Protein AF-A0A357AG14-F1 (afdb_monomer_lite)

Radius of gyration: 21.46 Å; chains: 1; bounding box: 41×22×65 Å

Sequence (108 aa):
RGTTGLKTGFTNAAGFCLSASAERDGTKFISVILGSKSNNTRFSESARLLDFAFSNWESAKIEKKGQEAGTVKVKKGVTGNIPVSYADNAVVVVKKGSRDKISE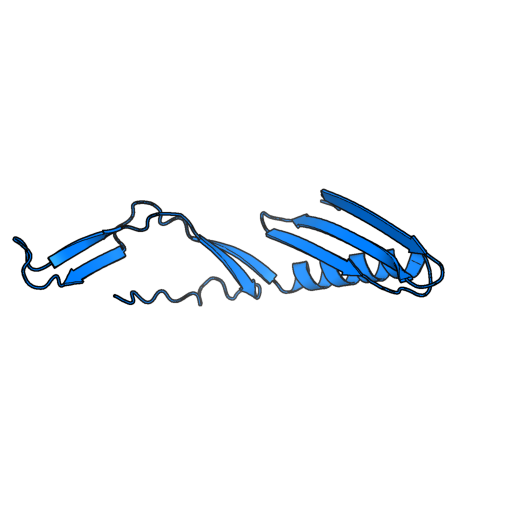TLEI

pLDDT: mean 90.48, std 8.13, range [52.31, 98.19]

Secondary structure (DSSP, 8-state):
--EEEEEEEEETTTEEEEEEEEEETTEEEEEEEEEESSHHHHHHHHHHHHHHHHHHEEEEEE--BTSEEEEEE-TTSSSSEEEEEBSS-EEEEEETT-GGG-------

Structure (mmCIF, N/CA/C/O backbone):
data_AF-A0A357AG14-F1
#
_entry.id   AF-A0A357AG14-F1
#
loop_
_atom_site.group_PDB
_atom_site.id
_atom_site.type_symbol
_atom_site.label_atom_id
_atom_site.label_alt_id
_atom_site.label_comp_id
_atom_site.label_asym_id
_atom_site.label_entity_id
_atom_site.label_seq_id
_atom_site.pdbx_PDB_ins_code
_atom_site.Cartn_x
_atom_site.Cartn_y
_atom_site.Cartn_z
_atom_site.occupancy
_atom_site.B_iso_or_equiv
_atom_site.auth_seq_id
_atom_site.auth_comp_id
_atom_site.auth_asym_id
_atom_site.auth_atom_id
_atom_site.pdbx_PDB_model_num
ATOM 1 N N . ARG A 1 1 ? -8.776 6.975 -12.167 1.00 52.31 1 ARG A N 1
ATOM 2 C CA . ARG A 1 1 ? -8.004 7.433 -10.983 1.00 52.31 1 ARG A CA 1
ATOM 3 C C . ARG A 1 1 ? -6.611 6.833 -11.089 1.00 52.31 1 ARG A C 1
ATOM 5 O O . ARG A 1 1 ? -6.500 5.615 -11.186 1.00 52.31 1 ARG A O 1
ATOM 12 N N . GLY A 1 2 ? -5.612 7.692 -11.276 1.00 71.69 2 GLY A N 1
ATOM 13 C CA . GLY A 1 2 ? -4.284 7.322 -11.766 1.00 71.69 2 GLY A CA 1
ATOM 14 C C . GLY A 1 2 ? -3.206 7.347 -10.689 1.00 71.69 2 GLY A C 1
ATOM 15 O O . GLY A 1 2 ? -3.488 7.249 -9.496 1.00 71.69 2 GLY A O 1
ATOM 16 N N . THR A 1 3 ? -1.968 7.481 -11.144 1.00 82.00 3 THR A N 1
ATOM 17 C CA . THR A 1 3 ? -0.775 7.626 -10.314 1.00 82.00 3 THR A CA 1
ATOM 18 C C . THR A 1 3 ? -0.818 8.955 -9.554 1.00 82.00 3 THR A C 1
ATOM 20 O O . THR A 1 3 ? -1.046 10.004 -10.151 1.00 82.00 3 THR A O 1
ATOM 23 N N . THR A 1 4 ? -0.602 8.922 -8.242 1.00 90.75 4 THR A N 1
ATOM 24 C CA . THR A 1 4 ? -0.581 10.094 -7.350 1.00 90.75 4 THR A CA 1
ATOM 25 C C . THR A 1 4 ? 0.826 10.633 -7.098 1.00 90.75 4 THR A C 1
ATOM 27 O O . THR A 1 4 ? 0.982 11.730 -6.576 1.00 90.75 4 THR A O 1
ATOM 30 N N . GLY A 1 5 ? 1.861 9.874 -7.451 1.00 87.12 5 GLY A N 1
ATOM 31 C CA . GLY A 1 5 ? 3.253 10.282 -7.294 1.00 87.12 5 GLY A CA 1
ATOM 32 C C . GLY A 1 5 ? 4.190 9.338 -8.034 1.00 87.12 5 GLY A C 1
ATOM 33 O O . GLY A 1 5 ? 3.907 8.148 -8.156 1.00 87.12 5 GLY A O 1
ATOM 34 N N . LEU A 1 6 ? 5.290 9.877 -8.553 1.00 91.00 6 LEU A N 1
ATOM 35 C CA . LEU A 1 6 ? 6.214 9.162 -9.427 1.00 91.00 6 LEU A CA 1
ATOM 36 C C . LEU A 1 6 ? 7.646 9.656 -9.193 1.00 91.00 6 LEU A C 1
ATOM 38 O O . LEU A 1 6 ? 7.903 10.856 -9.264 1.00 91.00 6 LEU A O 1
ATOM 42 N N . LYS A 1 7 ? 8.598 8.740 -8.996 1.00 96.19 7 LYS A N 1
ATOM 43 C CA . LYS A 1 7 ? 10.033 9.028 -9.080 1.00 96.19 7 LYS A CA 1
ATOM 44 C C . LYS A 1 7 ? 10.728 7.990 -9.943 1.00 96.19 7 LYS A C 1
ATOM 46 O O . LYS A 1 7 ? 10.735 6.804 -9.632 1.00 96.19 7 LYS A O 1
ATOM 51 N N . THR A 1 8 ? 11.383 8.458 -10.996 1.00 96.81 8 THR A N 1
ATOM 52 C CA . THR A 1 8 ? 12.222 7.633 -11.868 1.00 96.81 8 THR A CA 1
ATOM 53 C C . THR A 1 8 ? 13.692 7.733 -11.465 1.00 96.81 8 THR A C 1
ATOM 55 O O . THR A 1 8 ? 14.141 8.770 -10.967 1.00 96.81 8 THR A O 1
ATOM 58 N N . GLY A 1 9 ? 14.462 6.676 -11.711 1.00 96.56 9 GLY A N 1
ATOM 59 C CA . GLY A 1 9 ? 15.918 6.659 -11.545 1.00 96.56 9 GLY A CA 1
ATOM 60 C C . GLY A 1 9 ? 16.580 5.820 -12.633 1.00 96.56 9 GLY A C 1
ATOM 61 O O . GLY A 1 9 ? 15.973 4.868 -13.125 1.00 96.56 9 GLY A O 1
ATOM 62 N N . PHE A 1 10 ? 17.787 6.201 -13.043 1.00 97.75 10 PHE A N 1
ATOM 63 C CA . PHE A 1 10 ? 18.595 5.423 -13.975 1.00 97.75 10 PHE A CA 1
ATOM 64 C C . PHE A 1 10 ? 20.081 5.729 -13.791 1.00 97.75 10 PHE A C 1
ATOM 66 O O . PHE A 1 10 ? 20.471 6.893 -13.743 1.00 97.75 10 PHE A O 1
ATOM 73 N N . THR A 1 11 ? 20.888 4.674 -13.739 1.00 96.75 11 THR A N 1
ATOM 74 C CA . THR A 1 11 ? 22.330 4.691 -14.009 1.00 96.75 11 THR A CA 1
ATOM 75 C C . THR A 1 11 ? 22.689 3.376 -14.703 1.00 96.75 11 THR A C 1
ATOM 77 O O . THR A 1 11 ? 21.945 2.400 -14.588 1.00 96.75 11 THR A O 1
ATOM 80 N N . ASN A 1 12 ? 23.842 3.309 -15.375 1.00 96.00 12 ASN A N 1
ATOM 81 C CA . ASN A 1 12 ? 24.288 2.066 -16.020 1.00 96.00 12 ASN A CA 1
ATOM 82 C C . ASN A 1 12 ? 24.394 0.894 -15.028 1.00 96.00 12 ASN A C 1
ATOM 84 O O . ASN A 1 12 ? 24.067 -0.232 -15.382 1.00 96.00 12 ASN A O 1
ATOM 88 N N . ALA A 1 13 ? 24.805 1.162 -13.785 1.00 96.81 13 ALA A N 1
ATOM 89 C CA . ALA A 1 13 ? 24.930 0.139 -12.748 1.00 96.81 13 ALA A CA 1
ATOM 90 C C . ALA A 1 13 ? 23.582 -0.257 -12.118 1.00 96.81 13 ALA A C 1
ATOM 92 O O . ALA A 1 13 ? 23.378 -1.421 -11.790 1.00 96.81 13 ALA A O 1
ATOM 93 N N . ALA A 1 14 ? 22.659 0.696 -11.936 1.00 95.31 14 ALA A N 1
ATOM 94 C CA . ALA A 1 14 ? 21.390 0.459 -11.243 1.00 95.31 14 ALA A CA 1
ATOM 95 C C . ALA A 1 14 ? 20.251 -0.004 -12.167 1.00 95.31 14 ALA A C 1
ATOM 97 O O . ALA A 1 14 ? 19.205 -0.423 -11.672 1.00 95.31 14 ALA A O 1
ATOM 98 N N . GLY A 1 15 ? 20.416 0.105 -13.489 1.00 97.75 15 GLY A N 1
ATOM 99 C CA . GLY A 1 15 ? 19.335 -0.100 -14.451 1.00 97.75 15 GLY A CA 1
ATOM 100 C C . GLY A 1 15 ? 18.227 0.949 -14.313 1.00 97.75 15 GLY A C 1
ATOM 101 O O . GLY A 1 15 ? 18.421 2.024 -13.739 1.00 97.75 15 GLY A O 1
ATOM 102 N N . PHE A 1 16 ? 17.048 0.661 -14.864 1.00 98.19 16 PHE A N 1
ATOM 103 C CA . PHE A 1 16 ? 15.902 1.563 -14.812 1.00 98.19 16 PHE A CA 1
ATOM 104 C C . PHE A 1 16 ? 15.035 1.293 -13.575 1.00 98.19 16 PHE A C 1
ATOM 106 O O . PHE A 1 16 ? 14.399 0.246 -13.455 1.00 98.19 16 PHE A O 1
ATOM 113 N N . CYS A 1 17 ? 14.949 2.280 -12.687 1.00 98.12 17 CYS A N 1
ATOM 114 C CA . CYS A 1 17 ? 14.167 2.221 -11.456 1.00 98.12 17 CYS A CA 1
ATOM 115 C C . CYS A 1 17 ? 12.934 3.128 -11.527 1.00 98.12 17 CYS A C 1
ATOM 117 O O . CYS A 1 17 ? 12.932 4.163 -12.212 1.00 98.12 17 CYS A O 1
ATOM 119 N N . LEU A 1 18 ? 11.895 2.751 -10.786 1.00 97.88 18 LEU A N 1
ATOM 120 C CA . LEU A 1 18 ? 10.656 3.500 -10.649 1.00 97.88 18 LEU A CA 1
ATOM 121 C C . LEU A 1 18 ? 10.020 3.263 -9.274 1.00 97.88 18 LEU A C 1
ATOM 123 O O . LEU A 1 18 ? 9.758 2.126 -8.907 1.00 97.88 18 LEU A O 1
ATOM 127 N N . SER A 1 19 ? 9.703 4.338 -8.558 1.00 98.06 19 SER A N 1
ATOM 128 C CA . SER A 1 19 ? 8.736 4.330 -7.459 1.00 98.06 19 SER A CA 1
ATOM 129 C C . SER A 1 19 ? 7.484 5.072 -7.914 1.00 98.06 19 SER A C 1
ATOM 131 O O . SER A 1 19 ? 7.583 6.184 -8.437 1.00 98.06 19 SER A O 1
ATOM 133 N N . ALA A 1 20 ? 6.318 4.458 -7.760 1.00 97.19 20 ALA A N 1
ATOM 134 C CA . ALA A 1 20 ? 5.037 5.033 -8.147 1.00 97.19 20 ALA A CA 1
ATOM 135 C C . ALA A 1 20 ? 3.997 4.774 -7.059 1.00 97.19 20 ALA A C 1
ATOM 137 O O . ALA A 1 20 ? 3.978 3.695 -6.471 1.00 97.19 20 ALA A O 1
ATOM 138 N N . SER A 1 21 ? 3.118 5.737 -6.805 1.00 97.25 21 SER A N 1
ATOM 139 C CA . SER A 1 21 ? 1.974 5.580 -5.907 1.00 97.25 21 SER A CA 1
ATOM 140 C C . SER A 1 21 ? 0.671 5.779 -6.661 1.00 97.25 21 SER A C 1
ATOM 142 O O . SER A 1 21 ? 0.617 6.548 -7.617 1.00 97.25 21 SER A O 1
ATOM 144 N N . ALA A 1 22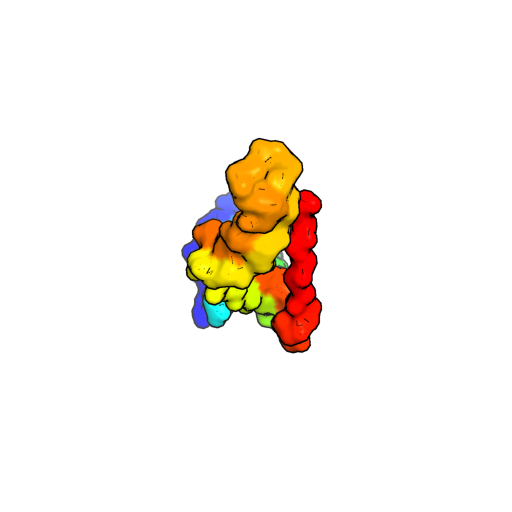 ? -0.387 5.101 -6.239 1.00 96.75 22 ALA A N 1
ATOM 145 C CA . ALA A 1 22 ? -1.730 5.302 -6.761 1.00 96.75 22 ALA A CA 1
ATOM 146 C C . ALA A 1 22 ? -2.753 5.142 -5.638 1.00 96.75 22 ALA A C 1
ATOM 148 O O . ALA A 1 22 ? -2.534 4.389 -4.686 1.00 96.75 22 ALA A O 1
ATOM 149 N N . GLU A 1 23 ? -3.883 5.831 -5.769 1.00 95.00 23 GLU A N 1
ATOM 150 C CA . GLU A 1 23 ? -4.990 5.752 -4.820 1.00 95.00 23 GLU A CA 1
ATOM 151 C C . GLU A 1 23 ? -6.305 5.485 -5.563 1.00 95.00 23 GLU A C 1
ATOM 153 O O . GLU A 1 23 ? -6.667 6.196 -6.508 1.00 95.00 23 GLU A O 1
ATOM 158 N N . ARG A 1 24 ? -7.015 4.429 -5.151 1.00 93.44 24 ARG A N 1
ATOM 159 C CA . ARG A 1 24 ? -8.336 4.044 -5.666 1.00 93.44 24 ARG A CA 1
ATOM 160 C C . ARG A 1 24 ? -9.224 3.691 -4.476 1.00 93.44 24 ARG A C 1
ATOM 162 O O . ARG A 1 24 ? -8.817 2.927 -3.608 1.00 93.44 24 ARG A O 1
ATOM 169 N N . ASP A 1 25 ? -10.408 4.291 -4.425 1.00 90.06 25 ASP A N 1
ATOM 170 C CA . ASP A 1 25 ? -11.453 4.005 -3.429 1.00 90.06 25 ASP A CA 1
ATOM 171 C C . ASP A 1 25 ? -10.955 4.029 -1.971 1.00 90.06 25 ASP A C 1
ATOM 173 O O . ASP A 1 25 ? -11.256 3.156 -1.162 1.00 90.06 25 ASP A O 1
ATOM 177 N N . GLY A 1 26 ? -10.130 5.032 -1.642 1.00 90.19 26 GLY A N 1
ATOM 178 C CA . GLY A 1 26 ? -9.543 5.217 -0.309 1.00 90.19 26 GLY A CA 1
ATOM 179 C C . GLY A 1 26 ? -8.428 4.227 0.052 1.00 90.19 26 GLY A C 1
ATOM 180 O O . GLY A 1 26 ? -7.919 4.269 1.171 1.00 90.19 26 GLY A O 1
ATOM 181 N N . THR A 1 27 ? -8.035 3.353 -0.877 1.00 93.81 27 THR A N 1
ATOM 182 C CA . THR A 1 27 ? -6.884 2.452 -0.750 1.00 93.81 27 THR A CA 1
ATOM 183 C C . THR A 1 27 ? -5.703 3.033 -1.517 1.00 93.81 27 THR A C 1
ATOM 185 O O . THR A 1 27 ? -5.826 3.353 -2.701 1.00 93.81 27 THR A O 1
ATOM 188 N N . LYS A 1 28 ? -4.548 3.151 -0.858 1.00 95.38 28 LYS A N 1
ATOM 189 C CA . LYS A 1 28 ? -3.305 3.653 -1.453 1.00 95.38 28 LYS A CA 1
ATOM 190 C C . LYS A 1 28 ? -2.273 2.539 -1.532 1.00 95.38 28 LYS A C 1
ATOM 192 O O . LYS A 1 28 ? -1.983 1.903 -0.523 1.00 95.38 28 LYS A O 1
ATOM 197 N N . PHE A 1 29 ? -1.680 2.365 -2.707 1.00 96.75 29 PHE A N 1
ATOM 198 C CA . PHE A 1 29 ? -0.556 1.457 -2.914 1.00 96.75 29 PHE A CA 1
ATOM 199 C C . PHE A 1 29 ? 0.653 2.195 -3.477 1.00 96.75 29 PHE A C 1
ATOM 201 O O . PHE A 1 29 ? 0.523 3.207 -4.169 1.00 96.75 29 PHE A O 1
ATOM 208 N N . ILE A 1 30 ? 1.833 1.660 -3.172 1.00 97.25 30 ILE A N 1
ATOM 209 C CA . ILE A 1 30 ? 3.118 2.100 -3.707 1.00 97.25 30 ILE A CA 1
ATOM 210 C C . ILE A 1 30 ? 3.765 0.889 -4.378 1.00 97.25 30 ILE A C 1
ATOM 212 O O . ILE A 1 30 ? 3.908 -0.161 -3.757 1.00 97.25 30 ILE A O 1
ATOM 216 N N . SER A 1 31 ? 4.160 1.033 -5.639 1.00 97.50 31 SER A N 1
ATOM 217 C CA . SER A 1 31 ? 4.970 0.055 -6.364 1.00 97.50 31 SER A CA 1
ATOM 218 C C . SER A 1 31 ? 6.398 0.563 -6.501 1.00 97.50 31 SER A C 1
ATOM 220 O O . SER A 1 31 ? 6.597 1.720 -6.879 1.00 97.50 31 SER A O 1
ATOM 222 N N . VAL A 1 32 ? 7.375 -0.311 -6.270 1.00 98.06 32 VAL A N 1
ATOM 223 C CA . VAL A 1 32 ? 8.796 -0.010 -6.459 1.00 98.06 32 VAL A CA 1
ATOM 224 C C . VAL A 1 32 ? 9.406 -1.061 -7.383 1.00 98.06 32 VAL A C 1
ATOM 226 O O . VAL A 1 32 ? 9.415 -2.244 -7.061 1.00 98.06 32 VAL A O 1
ATOM 229 N N . ILE A 1 33 ? 9.908 -0.619 -8.534 1.00 98.06 33 ILE A N 1
ATOM 230 C CA . ILE A 1 33 ? 10.638 -1.421 -9.517 1.00 98.06 33 ILE A CA 1
ATOM 231 C C . ILE A 1 33 ? 12.097 -0.974 -9.501 1.00 98.06 33 ILE A C 1
ATOM 233 O O . ILE A 1 33 ? 12.386 0.217 -9.638 1.00 98.06 33 ILE A O 1
ATOM 237 N N . LEU A 1 34 ? 13.018 -1.923 -9.363 1.00 98.00 34 LEU A N 1
ATOM 238 C CA . LEU A 1 34 ? 14.462 -1.685 -9.351 1.00 98.00 34 LEU A CA 1
ATOM 239 C C . LEU A 1 34 ? 15.127 -2.514 -10.453 1.00 98.00 34 LEU A C 1
ATOM 241 O O . LEU A 1 34 ? 14.670 -3.619 -10.742 1.00 98.00 34 LEU A O 1
ATOM 245 N N . GLY A 1 35 ? 16.197 -2.001 -11.065 1.00 97.44 35 GLY A N 1
ATOM 246 C CA . GLY A 1 35 ? 17.020 -2.802 -11.977 1.00 97.44 35 GLY A CA 1
ATOM 247 C C . GLY A 1 35 ? 16.337 -3.243 -13.270 1.00 97.44 35 GLY A C 1
ATOM 248 O O . GLY A 1 35 ? 16.748 -4.238 -13.864 1.00 97.44 35 GLY A O 1
ATOM 249 N N . SER A 1 36 ? 15.294 -2.545 -13.732 1.00 97.25 36 SER A N 1
ATOM 250 C CA . SER A 1 36 ? 14.643 -2.923 -14.987 1.00 97.25 36 SER A CA 1
ATOM 251 C C . SER A 1 36 ? 15.605 -2.747 -16.164 1.00 97.25 36 SER A C 1
ATOM 253 O O . SER A 1 36 ? 16.353 -1.771 -16.227 1.00 97.25 36 SER A O 1
ATOM 255 N N . LYS A 1 37 ? 15.578 -3.685 -17.118 1.00 94.88 37 LYS A N 1
ATOM 256 C CA . LYS A 1 37 ? 16.461 -3.673 -18.299 1.00 94.88 37 LYS A CA 1
ATOM 257 C C . LYS A 1 37 ? 16.098 -2.586 -19.310 1.00 94.88 37 LYS A C 1
ATOM 259 O O . LYS A 1 37 ? 16.919 -2.242 -20.151 1.00 94.88 37 LYS A O 1
ATOM 264 N N . SER A 1 38 ? 14.875 -2.056 -19.253 1.00 96.44 38 SER A N 1
ATOM 265 C CA . SER A 1 38 ? 14.418 -1.022 -20.177 1.00 96.44 38 SER A CA 1
ATOM 266 C C . SER A 1 38 ? 13.553 0.026 -19.486 1.00 96.44 38 SER A C 1
ATOM 268 O O . SER A 1 38 ? 12.867 -0.246 -18.496 1.00 96.44 38 SER A O 1
ATOM 270 N N . ASN A 1 39 ? 13.545 1.229 -20.060 1.00 95.56 39 ASN A N 1
ATOM 271 C CA . ASN A 1 39 ? 12.696 2.316 -19.596 1.00 95.56 39 ASN A CA 1
ATOM 272 C C . ASN A 1 39 ? 11.205 1.953 -19.651 1.00 95.56 39 ASN A C 1
ATOM 274 O O . ASN A 1 39 ? 10.478 2.284 -18.724 1.00 95.56 39 ASN A O 1
ATOM 278 N N . ASN A 1 40 ? 10.747 1.265 -20.698 1.00 97.00 40 ASN A N 1
ATOM 279 C CA . ASN A 1 40 ? 9.325 0.944 -20.859 1.00 97.00 40 ASN A CA 1
ATOM 280 C C . ASN A 1 40 ? 8.885 -0.169 -19.904 1.00 97.00 40 ASN A C 1
ATOM 282 O O . ASN A 1 40 ? 7.821 -0.068 -19.294 1.00 97.00 40 ASN A O 1
ATOM 286 N N . THR A 1 41 ? 9.734 -1.182 -19.707 1.00 97.50 41 THR A N 1
ATOM 287 C CA . THR A 1 41 ? 9.441 -2.312 -18.817 1.00 97.50 41 THR A CA 1
ATOM 288 C C . THR A 1 41 ? 9.189 -1.848 -17.383 1.00 97.50 41 THR A C 1
ATOM 290 O O . THR A 1 41 ? 8.279 -2.351 -16.734 1.00 97.50 41 THR A O 1
ATOM 293 N N . ARG A 1 42 ? 9.923 -0.847 -16.873 1.00 96.94 42 ARG A N 1
ATOM 294 C CA . ARG A 1 42 ? 9.689 -0.356 -15.501 1.00 96.94 42 ARG A CA 1
ATOM 295 C C . ARG A 1 42 ? 8.265 0.177 -15.302 1.00 96.94 42 ARG A C 1
ATOM 297 O O . ARG A 1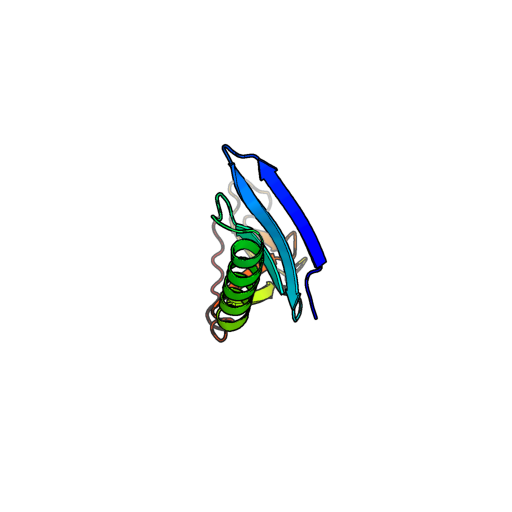 42 ? 7.691 -0.014 -14.237 1.00 96.94 42 ARG A O 1
ATOM 304 N N . PHE A 1 43 ? 7.704 0.835 -16.320 1.00 96.44 43 PHE A N 1
ATOM 305 C CA . PHE A 1 43 ? 6.365 1.414 -16.255 1.00 96.44 43 PHE A CA 1
ATOM 306 C C . PHE A 1 43 ? 5.292 0.339 -16.410 1.00 96.44 43 PHE A C 1
ATOM 308 O O . PHE A 1 43 ? 4.339 0.338 -15.634 1.00 96.44 43 PHE A O 1
ATOM 315 N N . SER A 1 44 ? 5.461 -0.597 -17.352 1.00 97.00 44 SER A N 1
ATOM 316 C CA . SER A 1 44 ? 4.503 -1.693 -17.534 1.00 97.00 44 SER A CA 1
ATOM 317 C C . SER A 1 44 ? 4.434 -2.599 -16.304 1.00 97.00 44 SER A C 1
ATOM 319 O O . SER A 1 44 ? 3.339 -2.939 -15.865 1.00 97.00 44 SER A O 1
ATOM 321 N N . GLU A 1 45 ? 5.578 -2.930 -15.696 1.00 97.56 45 GLU A N 1
ATOM 322 C CA . GLU A 1 45 ? 5.614 -3.770 -14.493 1.00 97.56 45 GLU A CA 1
ATOM 323 C C . GLU A 1 45 ? 5.058 -3.046 -13.262 1.00 97.56 45 GLU A C 1
ATOM 325 O O . GLU A 1 45 ? 4.332 -3.645 -12.472 1.00 97.56 45 GLU A O 1
ATOM 330 N N . SER A 1 46 ? 5.324 -1.743 -13.116 1.00 97.12 46 SER A N 1
ATOM 331 C CA . SER A 1 46 ? 4.717 -0.935 -12.051 1.00 97.12 46 SER A CA 1
ATOM 332 C C . SER A 1 46 ? 3.193 -0.871 -12.187 1.00 97.12 46 SER A C 1
ATOM 334 O O . SER A 1 46 ? 2.490 -1.106 -11.204 1.00 97.12 46 SER A O 1
ATOM 336 N N . ALA A 1 47 ? 2.675 -0.632 -13.397 1.00 96.06 47 ALA A N 1
ATOM 337 C CA . ALA A 1 47 ? 1.238 -0.638 -13.659 1.00 96.06 47 ALA A CA 1
ATOM 338 C C . ALA A 1 47 ? 0.621 -2.009 -13.3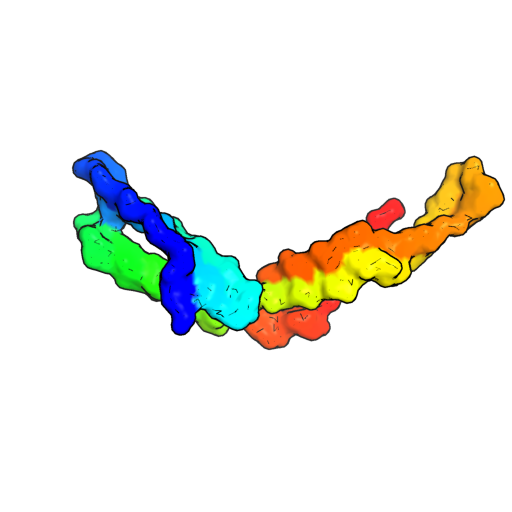47 1.00 96.06 47 ALA A C 1
ATOM 340 O O . ALA A 1 47 ? -0.346 -2.089 -12.591 1.00 96.06 47 ALA A O 1
ATOM 341 N N . ARG A 1 48 ? 1.245 -3.092 -13.829 1.00 97.19 48 ARG A N 1
ATOM 342 C CA . ARG A 1 48 ? 0.809 -4.468 -13.567 1.00 97.1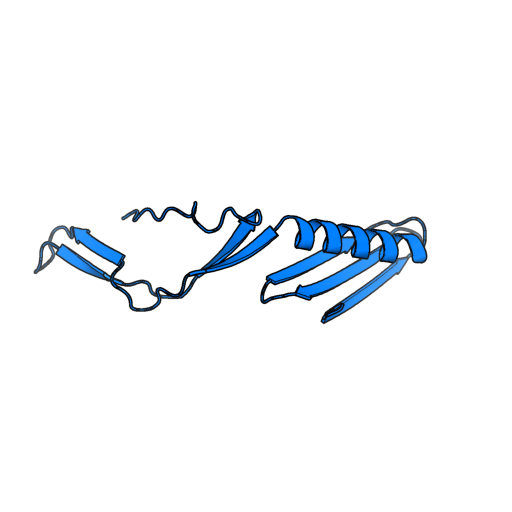9 48 ARG A CA 1
ATOM 343 C C . ARG A 1 48 ? 0.767 -4.789 -12.073 1.00 97.19 48 ARG A C 1
ATOM 345 O O . ARG A 1 48 ? -0.197 -5.398 -11.614 1.00 97.19 48 ARG A O 1
ATOM 352 N N . LEU A 1 49 ? 1.783 -4.380 -11.311 1.00 97.25 49 LEU A N 1
ATOM 353 C CA . LEU A 1 49 ? 1.847 -4.617 -9.868 1.00 97.25 49 LEU A CA 1
ATOM 354 C C . LEU A 1 49 ? 0.765 -3.838 -9.113 1.00 97.25 49 LEU A C 1
ATOM 356 O O . LEU A 1 49 ? 0.118 -4.393 -8.225 1.00 97.25 49 LEU A O 1
ATOM 360 N N . LEU A 1 50 ? 0.537 -2.574 -9.479 1.00 96.94 50 LEU A N 1
ATOM 361 C CA . LEU A 1 50 ? -0.535 -1.768 -8.896 1.00 96.94 50 LEU A CA 1
ATOM 362 C C . LEU A 1 50 ? -1.910 -2.354 -9.226 1.00 96.94 50 LEU A C 1
ATOM 364 O O . LEU A 1 50 ? -2.747 -2.475 -8.336 1.00 96.94 50 LEU A O 1
ATOM 368 N N . ASP A 1 51 ? -2.147 -2.765 -10.471 1.00 96.25 51 ASP A N 1
ATOM 369 C CA . ASP A 1 51 ? -3.420 -3.367 -10.871 1.00 96.25 51 ASP A CA 1
ATOM 370 C C . ASP A 1 51 ? -3.658 -4.711 -10.181 1.00 96.25 51 ASP A C 1
ATOM 372 O O . ASP A 1 51 ? -4.771 -4.971 -9.716 1.00 96.25 51 ASP A O 1
ATOM 376 N N . PHE A 1 52 ? -2.615 -5.526 -10.016 1.00 96.94 52 PHE A N 1
ATOM 377 C CA . PHE A 1 52 ? -2.677 -6.727 -9.189 1.00 96.94 52 PHE A CA 1
ATOM 378 C C . PHE A 1 52 ? -3.046 -6.389 -7.738 1.00 96.94 52 PHE A C 1
ATOM 380 O O . PHE A 1 52 ? -3.956 -7.010 -7.184 1.00 96.94 52 PHE A O 1
ATOM 387 N N . ALA A 1 53 ? -2.407 -5.379 -7.141 1.00 96.69 53 ALA A N 1
ATOM 388 C CA . ALA A 1 53 ? -2.699 -4.956 -5.775 1.00 96.69 53 ALA A CA 1
ATOM 389 C C . ALA A 1 53 ? -4.165 -4.507 -5.621 1.00 96.69 53 ALA A C 1
ATOM 391 O O . ALA A 1 53 ? -4.897 -5.013 -4.771 1.00 96.69 53 ALA A O 1
ATOM 392 N N . PHE A 1 54 ? -4.648 -3.635 -6.507 1.00 96.00 54 PHE A N 1
ATOM 393 C CA . PHE A 1 54 ? -6.035 -3.166 -6.482 1.00 96.00 54 PHE A CA 1
ATOM 394 C C . PHE A 1 54 ? -7.064 -4.244 -6.822 1.00 96.00 54 PHE A C 1
ATOM 396 O O . PHE A 1 54 ? -8.223 -4.114 -6.432 1.00 96.00 54 PHE A O 1
ATOM 403 N N . SER A 1 55 ? -6.689 -5.301 -7.539 1.00 95.81 55 SER A N 1
ATOM 404 C CA . SER A 1 55 ? -7.608 -6.404 -7.850 1.00 95.81 55 SER A CA 1
ATOM 405 C C . SER A 1 55 ? -7.816 -7.347 -6.668 1.00 95.81 55 SER A C 1
ATOM 407 O O . SER A 1 55 ? -8.848 -8.005 -6.593 1.00 95.81 55 SER A O 1
ATOM 409 N N . ASN A 1 56 ? -6.869 -7.393 -5.731 1.00 96.69 56 ASN A N 1
ATOM 410 C CA . ASN A 1 56 ? -6.835 -8.407 -4.679 1.00 96.69 56 ASN A CA 1
ATOM 411 C C . ASN A 1 56 ? -6.987 -7.832 -3.267 1.00 96.69 56 ASN A C 1
ATOM 413 O O . ASN A 1 56 ? -7.454 -8.549 -2.383 1.00 96.69 56 ASN A O 1
ATOM 417 N N . TRP A 1 57 ? -6.633 -6.564 -3.043 1.00 96.31 57 TRP A N 1
ATOM 418 C CA . TRP A 1 57 ? -6.655 -5.940 -1.720 1.00 96.31 57 TRP A CA 1
ATOM 419 C C . TRP A 1 57 ? -7.422 -4.621 -1.693 1.00 96.31 57 TRP A C 1
ATOM 421 O O . TRP A 1 57 ? -7.566 -3.924 -2.699 1.00 96.31 57 TRP A O 1
ATOM 431 N N . GLU A 1 58 ? -7.905 -4.287 -0.503 1.00 95.00 58 GLU A N 1
ATOM 432 C CA . GLU A 1 58 ? -8.569 -3.030 -0.186 1.00 95.00 58 GLU A CA 1
ATOM 433 C C . GLU A 1 58 ? -8.295 -2.629 1.268 1.00 95.00 58 GLU A C 1
ATOM 435 O O . GLU A 1 58 ? -8.067 -3.477 2.135 1.00 95.00 58 GLU A O 1
ATOM 440 N N . SER A 1 59 ? -8.332 -1.330 1.546 1.00 94.19 59 SER A N 1
ATOM 441 C CA . SER A 1 59 ? -8.295 -0.814 2.911 1.00 94.19 59 SER A CA 1
ATOM 442 C C . SER A 1 59 ? -9.660 -0.989 3.584 1.00 94.19 59 SER A C 1
ATOM 444 O O . SER A 1 59 ? -10.701 -0.636 3.017 1.00 94.19 59 SER A O 1
ATOM 446 N N . ALA A 1 60 ? -9.663 -1.499 4.812 1.00 92.44 60 ALA A N 1
ATOM 447 C CA . ALA A 1 60 ? -10.785 -1.459 5.739 1.00 92.44 60 ALA A CA 1
ATOM 448 C C . ALA A 1 60 ? -10.503 -0.392 6.803 1.00 92.44 60 ALA A C 1
ATOM 450 O O . ALA A 1 60 ? -9.468 -0.428 7.472 1.00 92.44 60 ALA A O 1
ATOM 451 N N . LYS A 1 61 ? -11.407 0.584 6.920 1.00 89.50 61 LYS A N 1
ATOM 452 C CA . LYS A 1 61 ? -11.332 1.639 7.934 1.00 89.50 61 LYS A CA 1
ATOM 453 C C . LYS A 1 61 ? -12.100 1.183 9.170 1.00 89.50 61 LYS A C 1
ATOM 455 O O . LYS A 1 61 ? -13.269 0.828 9.063 1.00 89.50 61 LYS A O 1
ATOM 460 N N . ILE A 1 62 ? -11.436 1.200 10.316 1.00 88.75 62 ILE A N 1
ATOM 461 C CA . ILE A 1 62 ? -11.992 0.863 11.623 1.00 88.75 62 ILE A CA 1
ATOM 462 C C . ILE A 1 62 ? -12.150 2.182 12.379 1.00 88.75 62 ILE A C 1
ATOM 464 O O . ILE A 1 62 ? -11.182 2.735 12.908 1.00 88.75 62 ILE A O 1
ATOM 468 N N . GLU A 1 63 ? -13.368 2.717 12.374 1.00 88.62 63 GLU A N 1
ATOM 469 C CA . GLU A 1 63 ? -13.693 4.011 12.982 1.00 88.62 63 GLU A CA 1
ATOM 470 C C . GLU A 1 63 ? -14.192 3.830 14.415 1.00 88.62 63 GLU A C 1
ATOM 472 O O . GLU A 1 63 ? -15.386 3.910 14.697 1.00 88.62 63 GLU A O 1
ATOM 477 N N . LYS A 1 64 ? -13.256 3.521 15.316 1.00 86.75 64 LYS A N 1
ATOM 478 C CA . LYS A 1 64 ? -13.553 3.225 16.721 1.00 86.75 64 LYS A CA 1
ATOM 479 C C . LYS A 1 64 ? -13.019 4.245 17.712 1.00 86.75 64 LYS A C 1
ATOM 481 O O . LYS A 1 64 ? -13.279 4.090 18.897 1.00 86.75 64 LYS A O 1
ATOM 486 N N . LYS A 1 65 ? -12.327 5.301 17.272 1.00 89.69 65 LYS A N 1
ATOM 487 C CA . LYS A 1 65 ? -11.777 6.334 18.162 1.00 89.69 65 LYS A CA 1
ATOM 488 C C . LYS A 1 65 ? -12.820 6.825 19.173 1.00 89.69 65 LYS A C 1
ATOM 490 O O . LYS A 1 65 ? -13.896 7.276 18.792 1.00 89.69 65 LYS A O 1
ATOM 495 N N . GLY A 1 66 ? -12.482 6.742 20.457 1.00 87.38 66 GLY A N 1
ATOM 496 C CA . GLY A 1 66 ? -13.338 7.136 21.575 1.00 87.38 66 GLY A CA 1
ATOM 497 C C . GLY A 1 66 ? -14.445 6.141 21.942 1.00 87.38 66 GLY A C 1
ATOM 498 O O . GLY A 1 66 ? -15.081 6.330 22.974 1.00 87.38 66 GLY A O 1
ATOM 499 N N . GLN A 1 67 ? -14.672 5.079 21.161 1.00 86.94 67 GLN A N 1
ATOM 500 C CA . GLN A 1 67 ? -15.595 4.006 21.537 1.00 86.94 67 GLN A CA 1
ATOM 501 C C . GLN A 1 67 ? -14.990 3.140 22.640 1.00 86.94 67 GLN A C 1
ATOM 503 O O . GLN A 1 67 ? -13.770 2.970 22.710 1.00 86.94 67 GLN A O 1
ATOM 508 N N . GLU A 1 68 ? -15.848 2.572 23.484 1.00 86.38 68 GLU A N 1
ATOM 509 C CA . GLU A 1 68 ? -15.437 1.644 24.533 1.00 86.38 68 GLU A CA 1
ATOM 510 C C . GLU A 1 68 ? -14.804 0.383 23.923 1.00 86.38 68 GLU A C 1
ATOM 512 O O . GLU A 1 68 ? -15.385 -0.290 23.073 1.00 86.38 68 GLU A O 1
ATOM 517 N N . ALA A 1 69 ? -13.587 0.073 24.367 1.00 83.44 69 ALA A N 1
ATOM 518 C CA . ALA A 1 69 ? -12.812 -1.102 23.980 1.00 83.44 69 ALA A CA 1
ATOM 519 C C . ALA A 1 69 ? -12.939 -2.249 25.002 1.00 83.44 69 ALA A C 1
ATOM 521 O O . ALA A 1 69 ? -12.468 -3.355 24.752 1.00 83.44 69 ALA A O 1
ATOM 522 N N . GLY A 1 70 ? -13.572 -1.997 26.154 1.00 85.44 70 GLY A N 1
ATOM 523 C CA . GLY A 1 70 ? -13.787 -2.973 27.222 1.00 85.44 70 GLY A CA 1
ATOM 524 C C . GLY A 1 70 ? -13.356 -2.447 28.588 1.00 85.44 70 GLY A C 1
ATOM 525 O O . GLY A 1 70 ? -13.244 -1.240 28.796 1.00 85.44 70 GLY A O 1
ATOM 526 N N . THR A 1 71 ? -13.109 -3.354 29.536 1.00 86.44 71 THR A N 1
ATOM 527 C CA . THR A 1 71 ? -12.600 -2.992 30.868 1.00 86.44 71 THR A CA 1
ATOM 528 C C . THR A 1 71 ? -11.312 -3.737 31.183 1.00 86.44 71 THR A C 1
ATOM 530 O O . THR A 1 71 ? -11.188 -4.929 30.909 1.00 86.44 71 THR A O 1
ATOM 533 N N . VAL A 1 72 ? -10.359 -3.031 31.783 1.00 86.56 72 VAL A N 1
ATOM 534 C CA . VAL A 1 72 ? -9.095 -3.592 32.268 1.00 86.56 72 VAL A CA 1
ATOM 535 C C . VAL A 1 72 ? -9.208 -3.821 33.764 1.00 86.56 72 VAL A C 1
ATOM 537 O O . VAL A 1 72 ? -9.632 -2.920 34.491 1.00 86.56 72 VAL A O 1
ATOM 540 N N . LYS A 1 73 ? -8.758 -4.980 34.250 1.00 86.38 73 LYS A N 1
ATOM 541 C CA . LYS A 1 73 ? -8.620 -5.220 35.688 1.00 86.38 73 LYS A CA 1
ATOM 542 C C . LYS A 1 73 ? -7.323 -4.604 36.207 1.00 86.38 73 LYS A C 1
ATOM 544 O O . LYS A 1 73 ? -6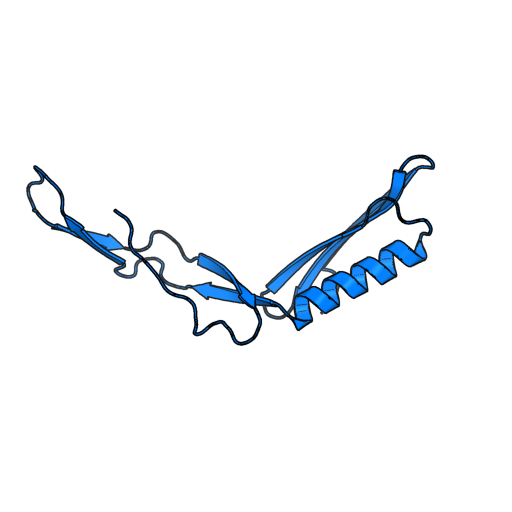.237 -4.990 35.784 1.00 86.38 73 LYS A O 1
ATOM 549 N N . VAL A 1 74 ? -7.425 -3.702 37.178 1.00 87.88 74 VAL A N 1
ATOM 550 C CA . VAL A 1 74 ? -6.271 -3.014 37.767 1.00 87.88 74 VAL A CA 1
ATOM 551 C C . VAL A 1 74 ? -6.022 -3.541 39.175 1.00 87.88 74 VAL A C 1
ATOM 553 O O . VAL A 1 74 ? -6.919 -3.601 40.016 1.00 87.88 74 VAL A O 1
ATOM 556 N N . LYS A 1 75 ? -4.781 -3.946 39.457 1.00 85.06 75 LYS A N 1
ATOM 557 C CA . LYS A 1 75 ? -4.367 -4.349 40.807 1.00 85.06 75 LYS A CA 1
ATOM 558 C C . LYS A 1 75 ? -3.963 -3.108 41.603 1.00 85.06 75 LYS A C 1
ATOM 560 O O . LYS A 1 75 ? -3.220 -2.280 41.092 1.00 85.06 75 LYS A O 1
ATOM 565 N N . LYS A 1 76 ? -4.400 -3.021 42.866 1.00 83.94 76 LYS A N 1
ATOM 566 C CA . LYS A 1 76 ? -4.106 -1.906 43.795 1.00 83.94 76 LYS A CA 1
ATOM 567 C C . LYS A 1 76 ? -4.639 -0.526 43.353 1.00 83.94 76 LYS A C 1
ATOM 569 O O . LYS A 1 76 ? -4.179 0.487 43.868 1.00 83.94 76 LYS A O 1
ATOM 574 N N . GLY A 1 77 ? -5.589 -0.478 42.419 1.00 78.00 77 GLY A N 1
ATOM 575 C CA . GLY A 1 77 ? -6.319 0.748 42.090 1.00 78.00 77 GLY A CA 1
ATOM 576 C C . GLY A 1 77 ? -7.412 1.048 43.118 1.00 78.00 77 GLY A C 1
ATOM 577 O O . GLY A 1 77 ? -7.847 0.154 43.843 1.00 78.00 77 GLY A O 1
ATOM 578 N N . VAL A 1 78 ? -7.880 2.298 43.158 1.00 82.00 78 VAL A N 1
ATOM 579 C CA . VAL A 1 78 ? -9.065 2.683 43.953 1.00 82.00 78 VAL A CA 1
ATOM 580 C C . VAL A 1 78 ? -10.314 1.953 43.434 1.00 82.00 78 VAL A C 1
ATOM 582 O O . VAL A 1 78 ? -11.154 1.515 44.214 1.00 82.00 78 VAL A O 1
ATOM 585 N N . THR A 1 79 ? -10.391 1.752 42.117 1.00 78.00 79 THR A N 1
ATOM 586 C CA . THR A 1 79 ? -11.359 0.895 41.423 1.00 78.00 79 THR A CA 1
ATOM 587 C C . THR A 1 79 ? -10.659 -0.327 40.822 1.00 78.00 79 THR A C 1
ATOM 589 O O . THR A 1 79 ? -9.553 -0.231 40.290 1.00 78.00 79 THR A O 1
ATOM 592 N N . GLY A 1 80 ? -11.301 -1.499 40.911 1.00 82.19 80 GLY A N 1
ATOM 593 C CA . GLY A 1 80 ? -10.740 -2.770 40.426 1.00 82.19 80 GLY A CA 1
ATOM 594 C C . GLY A 1 80 ? -10.807 -2.956 38.907 1.00 82.19 80 GLY A C 1
ATOM 595 O O . GLY A 1 80 ? -10.036 -3.745 38.361 1.00 82.19 80 GLY A O 1
ATOM 596 N N . ASN A 1 81 ? -11.680 -2.208 38.230 1.00 84.56 81 ASN A N 1
ATOM 597 C CA . ASN A 1 81 ? -11.830 -2.207 36.780 1.00 84.56 81 ASN A CA 1
ATOM 598 C C . ASN A 1 81 ? -11.880 -0.768 36.261 1.00 84.56 81 ASN A C 1
ATOM 600 O O . ASN A 1 81 ? -12.536 0.084 36.863 1.00 84.56 81 ASN A O 1
ATOM 604 N N . ILE A 1 82 ? -11.213 -0.517 35.136 1.00 88.75 82 ILE A N 1
ATOM 605 C CA . ILE A 1 82 ? -11.231 0.775 34.443 1.00 88.75 82 ILE A CA 1
ATOM 606 C C . ILE A 1 82 ? -11.719 0.549 33.006 1.00 88.75 82 ILE A C 1
ATOM 608 O O . ILE A 1 82 ? -11.174 -0.331 32.331 1.00 88.75 82 ILE A O 1
ATOM 612 N N . PRO A 1 83 ? -12.735 1.293 32.528 1.00 87.00 83 PRO A N 1
ATOM 613 C CA . PRO A 1 83 ? -13.131 1.251 31.128 1.00 87.00 83 PRO A CA 1
ATOM 614 C C . PRO A 1 83 ? -12.021 1.837 30.254 1.00 87.00 83 PRO A C 1
ATOM 616 O O . PRO A 1 83 ? -11.445 2.879 30.568 1.00 87.00 83 PRO A O 1
ATOM 619 N N . VAL A 1 84 ? -11.726 1.163 29.151 1.00 88.81 84 VAL A N 1
ATOM 620 C CA . VAL A 1 84 ? -10.796 1.640 28.128 1.00 88.81 84 VAL A CA 1
ATOM 621 C C . VAL A 1 84 ? -11.550 1.995 26.869 1.00 88.81 84 VAL A C 1
ATOM 623 O O . VAL A 1 84 ? -12.592 1.418 26.569 1.00 88.81 84 VAL A O 1
ATOM 626 N N . SER A 1 85 ? -11.005 2.947 26.125 1.00 90.38 85 SER A N 1
ATOM 627 C CA . SER A 1 85 ? -11.509 3.342 24.817 1.00 90.38 85 SER A CA 1
ATOM 628 C C . SER A 1 85 ? -10.395 3.286 23.783 1.00 90.38 85 SER A C 1
ATOM 630 O O . SER A 1 85 ? -9.208 3.341 24.117 1.00 90.38 85 SER A O 1
ATOM 632 N N . TYR A 1 86 ? -10.773 3.165 22.516 1.00 87.88 86 TYR A N 1
ATOM 633 C CA . TYR A 1 86 ? -9.815 3.230 21.420 1.00 87.88 86 TYR A CA 1
ATOM 634 C C . TYR A 1 86 ? -9.247 4.645 21.302 1.00 87.88 86 TYR A C 1
ATOM 636 O O . TYR A 1 86 ? -9.990 5.608 21.107 1.00 87.88 86 TYR A O 1
ATOM 644 N N . ALA A 1 87 ? -7.923 4.771 21.369 1.00 88.19 87 ALA A N 1
ATOM 645 C CA . ALA A 1 87 ? -7.253 6.062 21.234 1.00 88.19 87 ALA A CA 1
ATOM 646 C C . ALA A 1 87 ? -7.419 6.664 19.827 1.00 88.19 87 ALA A C 1
ATOM 648 O O . ALA A 1 87 ? -7.642 7.868 19.686 1.00 88.19 87 ALA A O 1
ATOM 649 N N . ASP A 1 88 ? -7.361 5.820 18.792 1.00 90.44 88 ASP A N 1
ATOM 650 C CA . ASP A 1 88 ? -7.383 6.232 17.392 1.00 90.44 88 ASP A CA 1
ATOM 651 C C . ASP A 1 88 ? -8.163 5.261 16.501 1.00 90.44 88 ASP A C 1
ATOM 653 O O . ASP A 1 88 ? -8.435 4.115 16.860 1.00 90.44 88 ASP A O 1
ATOM 657 N N . ASN A 1 89 ? -8.517 5.744 15.310 1.00 91.00 89 ASN A N 1
ATOM 658 C CA . ASN A 1 89 ? -9.031 4.903 14.236 1.00 91.00 89 ASN A CA 1
ATOM 659 C C . ASN A 1 89 ? -7.889 4.076 13.641 1.00 91.00 89 ASN A C 1
ATOM 661 O O . ASN A 1 89 ? -6.746 4.533 13.590 1.00 91.00 89 ASN A O 1
ATOM 665 N N . ALA A 1 90 ? -8.210 2.901 13.110 1.00 89.31 90 ALA A N 1
ATOM 666 C CA . ALA A 1 90 ? -7.241 2.054 12.427 1.00 89.31 90 ALA A CA 1
ATOM 667 C C . ALA A 1 90 ? -7.597 1.890 10.947 1.00 89.31 90 ALA A C 1
ATOM 669 O O . ALA A 1 90 ? -8.761 1.931 10.550 1.00 89.31 90 ALA A O 1
ATOM 670 N N . VAL A 1 91 ? -6.579 1.688 10.114 1.00 90.56 91 VAL A N 1
ATOM 671 C CA . VAL A 1 91 ? -6.752 1.294 8.714 1.00 90.56 91 VAL A CA 1
ATOM 672 C C . VAL A 1 91 ? -5.936 0.035 8.491 1.00 90.56 91 VAL A C 1
ATOM 674 O O . VAL A 1 91 ? -4.723 0.041 8.690 1.00 90.56 91 VAL A O 1
ATOM 677 N N . VAL A 1 92 ? -6.598 -1.037 8.068 1.00 92.12 92 VAL A N 1
ATOM 678 C CA . VAL A 1 92 ? -5.956 -2.326 7.789 1.00 92.12 92 VAL A CA 1
ATOM 679 C C . VAL A 1 92 ? -6.157 -2.701 6.328 1.00 92.12 92 VAL A C 1
ATOM 681 O O . VAL A 1 92 ? -7.225 -2.479 5.761 1.00 92.12 92 VAL A O 1
ATOM 684 N N . VAL A 1 93 ? -5.125 -3.257 5.695 1.00 93.75 93 VAL A N 1
ATOM 685 C CA . VAL A 1 93 ? -5.218 -3.755 4.317 1.00 93.75 93 VAL A CA 1
ATOM 686 C C . VAL A 1 93 ? -5.622 -5.219 4.367 1.00 93.75 93 VAL A C 1
ATOM 688 O O . VAL A 1 93 ? -4.924 -6.046 4.950 1.00 93.75 93 VAL A O 1
ATOM 691 N N . VAL A 1 94 ? -6.743 -5.547 3.736 1.00 94.75 94 VAL A N 1
ATOM 692 C CA . VAL A 1 94 ? -7.297 -6.902 3.706 1.00 94.75 94 VAL A CA 1
ATOM 693 C C . VAL A 1 94 ? -7.480 -7.367 2.272 1.00 94.75 94 VAL A C 1
ATOM 695 O O . VAL A 1 94 ? -7.527 -6.564 1.339 1.00 94.75 94 VAL A O 1
ATOM 698 N N . LYS A 1 95 ? -7.583 -8.685 2.082 1.00 94.75 95 LYS A N 1
ATOM 699 C CA . LYS A 1 95 ? -8.032 -9.225 0.797 1.00 94.75 95 LYS A CA 1
ATOM 700 C C . LYS A 1 95 ? -9.462 -8.758 0.534 1.00 94.75 95 LYS A C 1
ATOM 702 O O . LYS A 1 95 ? -10.283 -8.738 1.456 1.00 94.75 95 LYS A O 1
ATOM 707 N N . LYS A 1 96 ? -9.766 -8.428 -0.719 1.00 92.31 96 LYS A N 1
ATOM 708 C CA . LYS A 1 96 ? -11.121 -8.052 -1.130 1.00 92.31 96 LYS A CA 1
ATOM 709 C C . LYS A 1 96 ? -12.130 -9.120 -0.709 1.00 92.31 96 LYS A C 1
ATOM 711 O O . LYS A 1 96 ? -11.872 -10.316 -0.843 1.00 92.31 96 LYS A O 1
ATOM 716 N N . GLY A 1 97 ? -13.249 -8.675 -0.141 1.00 87.56 97 GLY A N 1
ATOM 717 C CA . GLY A 1 97 ? -14.297 -9.563 0.377 1.00 87.56 97 GLY A CA 1
ATOM 718 C C . GLY A 1 97 ? -13.967 -10.255 1.707 1.00 87.56 97 GLY A C 1
ATOM 719 O O . GLY A 1 97 ? -14.734 -11.093 2.161 1.00 87.56 97 GLY A O 1
ATOM 720 N N . SER A 1 98 ? -12.839 -9.929 2.349 1.00 88.88 98 SER A N 1
ATOM 721 C CA . SER A 1 98 ? -12.489 -10.436 3.689 1.00 88.88 98 SER A CA 1
ATOM 722 C C . SER A 1 98 ? -12.633 -9.381 4.790 1.00 88.88 98 SER A C 1
ATOM 724 O O . SER A 1 98 ? -12.127 -9.584 5.890 1.00 88.88 98 SER A O 1
ATOM 726 N N . ARG A 1 99 ? -13.323 -8.266 4.512 1.00 80.19 99 ARG A N 1
ATOM 727 C CA . ARG A 1 99 ? -13.596 -7.211 5.502 1.00 80.19 99 ARG A CA 1
ATOM 728 C C . ARG A 1 99 ? -14.350 -7.740 6.722 1.00 80.19 99 ARG A C 1
ATOM 730 O O . ARG A 1 99 ? -13.967 -7.433 7.842 1.00 80.19 99 ARG A O 1
ATOM 737 N N . ASP A 1 100 ? -15.330 -8.612 6.509 1.00 80.88 100 ASP A N 1
ATOM 738 C CA . ASP A 1 100 ? -16.176 -9.156 7.583 1.00 80.88 100 ASP A CA 1
ATOM 739 C C . ASP A 1 100 ? -15.468 -10.218 8.443 1.00 80.88 100 ASP A C 1
ATOM 741 O O . ASP A 1 100 ? -16.036 -10.738 9.398 1.00 80.88 100 ASP A O 1
ATOM 745 N N . LYS A 1 101 ? -14.219 -10.564 8.104 1.00 83.81 101 LYS A N 1
ATOM 746 C CA . LYS A 1 101 ? -13.400 -11.548 8.830 1.00 83.81 101 LYS A CA 1
ATOM 747 C C . LYS A 1 101 ? -12.398 -10.902 9.789 1.00 83.81 101 LYS A C 1
ATOM 749 O O . LYS A 1 101 ? -11.526 -11.596 10.305 1.00 83.81 101 LYS A O 1
ATOM 754 N N . ILE A 1 102 ? -12.472 -9.586 9.991 1.00 83.00 102 ILE A N 1
ATOM 755 C CA . ILE A 1 102 ? -11.611 -8.879 10.941 1.00 83.00 102 ILE A CA 1
ATOM 756 C C . ILE A 1 102 ? -12.092 -9.205 12.360 1.00 83.00 102 ILE A C 1
ATOM 758 O O . ILE A 1 102 ? -13.228 -8.905 12.717 1.00 83.00 102 ILE A O 1
ATOM 762 N N . SER A 1 103 ? -11.221 -9.817 13.163 1.00 81.56 103 SER A N 1
ATOM 763 C CA . SER A 1 103 ? -11.446 -10.063 14.589 1.00 81.56 103 SER A CA 1
ATOM 764 C C . SER A 1 103 ? -10.612 -9.110 15.437 1.00 81.56 103 SER A C 1
ATOM 766 O O . SER A 1 103 ? -9.455 -8.839 15.113 1.00 81.56 103 SER A O 1
ATOM 768 N N . GLU A 1 104 ? -11.176 -8.657 16.550 1.00 76.94 104 GLU A N 1
ATOM 769 C CA . GLU A 1 104 ? -10.500 -7.801 17.523 1.00 76.94 104 GLU A CA 1
ATOM 770 C C . GLU A 1 104 ? -10.265 -8.585 18.812 1.00 76.94 104 GLU A C 1
ATOM 772 O O . GLU A 1 104 ? -11.195 -9.182 19.355 1.00 76.94 104 GLU A O 1
ATOM 777 N N . THR A 1 105 ? -9.028 -8.561 19.304 1.00 77.44 105 THR A N 1
ATOM 778 C CA . THR A 1 105 ? -8.657 -9.153 20.592 1.00 77.44 105 THR A CA 1
ATOM 779 C C . THR A 1 105 ? -8.054 -8.063 21.461 1.00 77.44 105 THR A C 1
ATOM 781 O O . THR A 1 105 ? -7.114 -7.383 21.051 1.00 77.44 105 THR A O 1
ATOM 784 N N . LEU A 1 106 ? -8.605 -7.891 22.659 1.00 69.81 106 LEU A N 1
ATOM 785 C CA . LEU A 1 106 ? -8.070 -6.994 23.673 1.00 69.81 106 LEU A CA 1
ATOM 786 C C . LEU A 1 106 ? -6.987 -7.748 24.460 1.00 69.81 106 LEU A C 1
ATOM 788 O O . LEU A 1 106 ? -7.308 -8.668 25.211 1.00 69.81 106 LEU A O 1
ATOM 792 N N . GLU A 1 107 ? -5.721 -7.375 24.280 1.00 67.69 107 GLU A N 1
ATOM 793 C CA . GLU A 1 107 ? -4.603 -7.880 25.089 1.00 67.69 107 GLU A CA 1
ATOM 794 C C . GLU A 1 107 ? -4.182 -6.811 26.101 1.00 67.69 107 GLU A C 1
ATOM 796 O O . GLU A 1 107 ? -3.812 -5.700 25.713 1.00 67.69 107 GLU A O 1
ATOM 801 N N . ILE A 1 108 ? -4.282 -7.131 27.396 1.00 63.84 108 ILE A N 1
ATOM 802 C CA . ILE A 1 108 ? -3.878 -6.263 28.511 1.00 63.84 108 ILE A CA 1
ATOM 803 C C . ILE A 1 108 ? -3.204 -7.084 29.606 1.00 63.84 108 ILE A C 1
ATOM 805 O O . ILE A 1 108 ? -3.748 -8.162 29.940 1.00 63.84 108 ILE A O 1
#

Foldseek 3Di:
DDWPDKDWDDDPVWHTWIWIWDDDPNFIDIDIDTRDNDNVVNVVVSVVVVVVLVQWKDKDKAAFAFNWPAWDQDPPDPDRIDTDGDNDIDIDMDTPPCNVVDDDDDDD